Protein AF-A0A3B8L2A3-F1 (afdb_monomer_lite)

Structure (mmCIF, N/CA/C/O backbone):
data_AF-A0A3B8L2A3-F1
#
_entry.id   AF-A0A3B8L2A3-F1
#
loop_
_atom_site.group_PDB
_atom_site.id
_atom_site.type_symbol
_atom_site.label_atom_id
_atom_site.label_alt_id
_atom_site.label_comp_id
_atom_site.label_asym_id
_atom_site.label_entity_id
_atom_site.label_seq_id
_atom_site.pdbx_PDB_ins_code
_atom_site.Cartn_x
_atom_site.Cartn_y
_atom_site.Cartn_z
_atom_site.occupancy
_atom_site.B_iso_or_equiv
_atom_site.auth_seq_id
_atom_site.auth_comp_id
_atom_site.auth_asym_id
_atom_site.auth_atom_id
_atom_site.pdbx_PDB_model_num
ATOM 1 N N . MET A 1 1 ? -36.910 -0.467 -5.141 1.00 35.53 1 MET A N 1
ATOM 2 C CA . MET A 1 1 ? -38.352 -0.719 -4.945 1.00 35.53 1 MET A CA 1
ATOM 3 C C . MET A 1 1 ? -38.504 -1.348 -3.568 1.00 35.53 1 MET A C 1
ATOM 5 O O . MET A 1 1 ? -38.230 -2.529 -3.417 1.00 35.53 1 MET A O 1
ATOM 9 N N . LEU A 1 2 ? -38.738 -0.526 -2.538 1.00 42.31 2 LEU A N 1
ATOM 10 C CA . LEU A 1 2 ? -38.844 -0.994 -1.152 1.00 42.31 2 LEU A CA 1
ATOM 11 C C . LEU A 1 2 ? -40.098 -1.865 -1.049 1.00 42.31 2 LEU A C 1
ATOM 13 O O . LEU A 1 2 ? -41.206 -1.364 -1.220 1.00 42.31 2 LEU A O 1
ATOM 17 N N . SER A 1 3 ? -39.909 -3.168 -0.846 1.00 38.62 3 SER A N 1
ATOM 18 C CA . SER A 1 3 ? -41.010 -4.097 -0.613 1.00 38.62 3 SER A CA 1
ATOM 19 C C . SER A 1 3 ? -41.690 -3.712 0.703 1.00 38.62 3 SER A C 1
ATOM 21 O O . SER A 1 3 ? -41.085 -3.812 1.769 1.00 38.62 3 SER A O 1
ATOM 23 N N . LEU A 1 4 ? -42.925 -3.210 0.621 1.00 53.19 4 LEU A N 1
ATOM 24 C CA . LEU A 1 4 ? -43.739 -2.750 1.757 1.00 53.19 4 LEU A CA 1
ATOM 25 C C . LEU A 1 4 ? -44.266 -3.908 2.630 1.00 53.19 4 LEU A C 1
ATOM 27 O O . LEU A 1 4 ? -44.997 -3.675 3.589 1.00 53.19 4 LEU A O 1
ATOM 31 N N . ASP A 1 5 ? -43.873 -5.143 2.322 1.00 52.19 5 ASP A N 1
ATOM 32 C CA . ASP A 1 5 ? -44.501 -6.368 2.821 1.00 52.19 5 ASP A CA 1
ATOM 33 C C . ASP A 1 5 ? -44.013 -6.825 4.211 1.00 52.19 5 ASP A C 1
ATOM 35 O O . ASP A 1 5 ? -44.495 -7.826 4.736 1.00 52.19 5 ASP A O 1
ATOM 39 N N . GLN A 1 6 ? -43.071 -6.109 4.846 1.00 55.59 6 GLN A N 1
ATOM 40 C CA . GLN A 1 6 ? -42.535 -6.476 6.173 1.00 55.59 6 GLN A CA 1
ATOM 41 C C . GLN A 1 6 ? -42.414 -5.315 7.173 1.00 55.59 6 GLN A C 1
ATOM 43 O O . GLN A 1 6 ? -41.485 -5.268 7.979 1.00 55.59 6 GLN A O 1
ATOM 48 N N . LEU A 1 7 ? -43.363 -4.377 7.185 1.00 59.19 7 LEU A N 1
ATOM 49 C CA . LEU A 1 7 ? -43.457 -3.419 8.292 1.00 59.19 7 LEU A CA 1
ATOM 50 C C . LEU A 1 7 ? -44.175 -4.069 9.481 1.00 59.19 7 LEU A C 1
ATOM 52 O O . LEU A 1 7 ? -45.398 -4.196 9.517 1.00 59.19 7 LEU A O 1
ATOM 56 N N . ASN A 1 8 ? -43.405 -4.484 10.487 1.00 73.44 8 ASN A N 1
ATOM 57 C CA . ASN A 1 8 ? -43.947 -5.019 11.735 1.00 73.44 8 ASN A CA 1
ATOM 58 C C . ASN A 1 8 ? -44.829 -3.942 12.413 1.00 73.44 8 ASN A C 1
ATOM 60 O O . ASN A 1 8 ? -44.433 -2.777 12.452 1.00 73.44 8 ASN A O 1
ATOM 64 N N . ARG A 1 9 ? -45.999 -4.289 12.985 1.00 71.31 9 ARG A N 1
ATOM 65 C CA . ARG A 1 9 ? -46.962 -3.322 13.584 1.00 71.31 9 ARG A CA 1
ATOM 66 C C . ARG A 1 9 ? -46.297 -2.285 14.499 1.00 71.31 9 ARG A C 1
ATOM 68 O O . ARG A 1 9 ? -46.686 -1.121 14.513 1.00 71.31 9 ARG A O 1
ATOM 75 N N . ARG A 1 10 ? -45.261 -2.687 15.243 1.00 71.00 10 ARG A N 1
ATOM 76 C CA . ARG A 1 10 ? -44.487 -1.791 16.121 1.00 71.00 10 ARG A CA 1
ATOM 77 C C . ARG A 1 10 ? -43.690 -0.722 15.364 1.00 71.00 10 ARG A C 1
ATOM 79 O O . ARG A 1 10 ? -43.545 0.386 15.868 1.00 71.00 10 ARG A O 1
ATOM 86 N N . GLN A 1 11 ? -43.175 -1.036 14.178 1.00 69.81 11 GLN A N 1
ATOM 87 C CA . GLN A 1 11 ? -42.463 -0.085 13.321 1.00 69.81 11 GLN A CA 1
ATOM 88 C C . GLN A 1 11 ? -43.431 0.944 12.731 1.00 69.81 11 GLN A C 1
ATOM 90 O O . GLN A 1 11 ? -43.120 2.129 12.755 1.00 69.81 11 GLN A O 1
ATOM 95 N N . ALA A 1 12 ? -44.630 0.523 12.315 1.00 74.50 12 ALA A N 1
ATOM 96 C CA . ALA A 1 12 ? -45.671 1.440 11.847 1.00 74.50 12 ALA A CA 1
ATOM 97 C C . ALA A 1 12 ? -46.107 2.429 12.946 1.00 74.50 12 ALA A C 1
ATOM 99 O O . ALA A 1 12 ? -46.181 3.631 12.700 1.00 74.50 12 ALA A O 1
ATOM 100 N N . VAL A 1 13 ? -46.299 1.949 14.184 1.00 77.31 13 VAL A N 1
ATOM 101 C CA . VAL A 1 13 ? -46.612 2.822 15.330 1.00 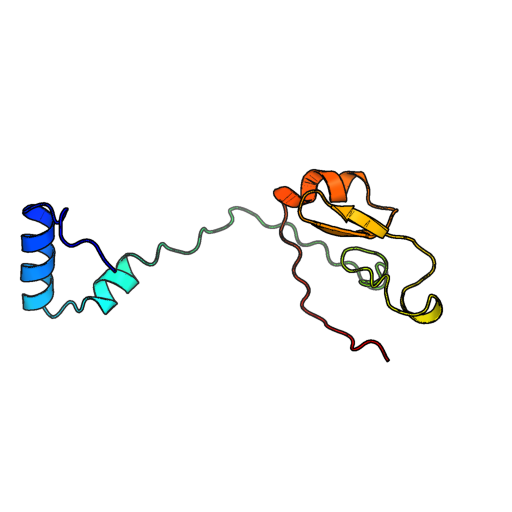77.31 13 VAL A CA 1
ATOM 102 C C . VAL A 1 13 ? -45.460 3.783 15.627 1.00 77.31 13 VAL A C 1
ATOM 104 O O . VAL A 1 13 ? -45.717 4.966 15.831 1.00 77.31 13 VAL A O 1
ATOM 107 N N . ARG A 1 14 ? -44.199 3.325 15.590 1.00 68.69 14 ARG A N 1
ATOM 108 C CA . ARG A 1 14 ? -43.015 4.185 15.790 1.00 68.69 14 ARG A CA 1
ATOM 109 C C . ARG A 1 14 ? -42.893 5.282 14.735 1.00 68.69 14 ARG A C 1
ATOM 111 O O . ARG A 1 14 ? -42.625 6.422 15.093 1.00 68.69 14 ARG A O 1
ATOM 118 N N . VAL A 1 15 ? -43.098 4.955 13.460 1.00 69.62 15 VAL A N 1
ATOM 119 C CA . VAL A 1 15 ? -43.040 5.934 12.363 1.00 69.62 15 VAL A CA 1
ATOM 120 C C . VAL A 1 15 ? -44.195 6.936 12.476 1.00 69.62 15 VAL A C 1
ATOM 122 O O . VAL A 1 15 ? -43.975 8.136 12.327 1.00 69.62 15 VAL A O 1
ATOM 125 N N . GLY A 1 16 ? -45.402 6.475 12.824 1.00 70.88 16 GLY A N 1
ATOM 126 C CA . GLY A 1 16 ? -46.574 7.333 13.033 1.00 70.88 16 GLY A CA 1
ATOM 127 C C . GLY A 1 16 ? -46.438 8.291 14.222 1.00 70.88 16 GLY A C 1
ATOM 128 O O . GLY A 1 16 ? -46.689 9.484 14.080 1.00 70.88 16 GLY A O 1
ATOM 129 N N . THR A 1 17 ? -45.985 7.799 15.382 1.00 69.75 17 THR A N 1
ATOM 130 C CA . THR A 1 17 ? -45.753 8.654 16.567 1.00 69.75 17 THR A CA 1
ATOM 131 C C . THR A 1 17 ? -44.540 9.566 16.404 1.00 69.75 17 THR A C 1
ATOM 133 O O . THR A 1 17 ? -44.602 10.716 16.825 1.00 69.75 17 THR A O 1
ATOM 136 N N . GLY A 1 18 ? -43.471 9.109 15.742 1.00 68.31 18 GLY A N 1
ATOM 137 C CA . GLY A 1 18 ? -42.324 9.955 15.398 1.00 68.31 18 GLY A CA 1
ATOM 138 C C . GLY A 1 18 ? -42.715 11.128 14.495 1.00 68.31 18 GLY A C 1
ATOM 139 O O . GLY A 1 18 ? -42.370 12.268 14.793 1.00 68.31 18 GLY A O 1
ATOM 140 N N . SER A 1 19 ? -43.531 10.867 13.468 1.00 67.50 19 SER A N 1
ATOM 141 C CA . SER A 1 19 ? -44.030 11.905 12.552 1.00 67.50 19 SER A CA 1
ATOM 142 C C . SER A 1 19 ? -44.897 12.952 13.268 1.00 67.50 19 SER A C 1
ATOM 144 O O . SER A 1 19 ? -44.791 14.140 12.979 1.00 67.50 19 SER A O 1
ATOM 146 N N . LEU A 1 20 ? -45.719 12.530 14.239 1.00 69.25 20 LEU A N 1
ATOM 147 C CA . LEU A 1 20 ? -46.550 13.419 15.069 1.00 69.25 20 LEU A CA 1
ATOM 148 C C . LEU A 1 20 ? -45.733 14.313 16.016 1.00 69.25 20 LEU A C 1
ATOM 150 O O . LEU A 1 20 ? -46.172 15.410 16.342 1.00 69.25 20 LEU A O 1
ATOM 154 N N . LEU A 1 21 ? -44.549 13.864 16.437 1.00 69.75 21 LEU A N 1
ATOM 155 C CA . LEU A 1 21 ? -43.617 14.633 17.271 1.00 69.75 21 LEU A CA 1
ATOM 156 C C . LEU A 1 21 ? -42.662 15.518 16.449 1.00 69.75 21 LEU A C 1
ATOM 158 O O . LEU A 1 21 ? -41.732 16.097 17.005 1.00 69.75 21 LEU A O 1
ATOM 162 N N . GLY A 1 22 ? -42.873 15.622 15.133 1.00 70.19 22 GLY A N 1
ATOM 163 C CA . GLY A 1 22 ? -42.042 16.430 14.239 1.00 70.19 22 GLY A CA 1
ATOM 164 C C . GLY A 1 22 ? -40.696 15.796 13.883 1.00 70.19 22 GLY A C 1
ATOM 165 O O . GLY A 1 22 ? -39.877 16.453 13.246 1.00 70.19 22 GLY A O 1
ATOM 166 N N . LEU A 1 23 ? -40.461 14.529 14.249 1.00 69.50 23 LEU A N 1
ATOM 167 C CA . LEU A 1 23 ? -39.287 13.787 13.794 1.00 69.50 23 LEU A CA 1
ATOM 168 C C . LEU A 1 23 ? -39.519 13.366 12.348 1.00 69.50 23 LEU A C 1
ATOM 170 O O . LEU A 1 23 ? -40.318 12.473 12.052 1.00 69.50 23 LEU A O 1
ATOM 174 N N . SER A 1 24 ? -38.816 14.029 11.438 1.00 74.50 24 SER A N 1
ATOM 175 C CA . SER A 1 24 ? -38.845 13.665 10.032 1.00 74.50 24 SER A CA 1
ATOM 176 C C . SER A 1 24 ? -38.131 12.326 9.821 1.00 74.50 24 SER A C 1
ATOM 178 O O . SER A 1 24 ? -37.265 11.920 10.601 1.00 74.50 24 SER A O 1
ATOM 180 N N . LEU A 1 25 ? -38.431 11.638 8.716 1.00 67.88 25 LEU A N 1
ATOM 181 C CA . LEU A 1 25 ? -37.655 10.465 8.296 1.00 67.88 25 LEU A CA 1
ATOM 182 C C . LEU A 1 25 ? -36.150 10.789 8.198 1.00 67.88 25 LEU A C 1
ATOM 184 O O . LEU A 1 25 ? -35.317 9.934 8.482 1.00 67.88 25 LEU A O 1
ATOM 188 N N . GLY A 1 26 ? -35.802 12.036 7.860 1.00 70.38 26 GLY A N 1
ATOM 189 C CA . GLY A 1 26 ? -34.424 12.524 7.850 1.00 70.38 26 GLY A CA 1
ATOM 190 C C . GLY A 1 26 ? -33.767 12.548 9.232 1.00 70.38 26 GLY A C 1
ATOM 191 O O . GLY A 1 26 ? -32.578 12.261 9.332 1.00 70.38 26 GLY A O 1
ATOM 192 N N . ASP A 1 27 ? -34.519 12.820 10.298 1.00 70.75 27 ASP A N 1
ATOM 193 C CA . ASP A 1 27 ? -34.000 12.824 11.672 1.00 70.75 27 ASP A CA 1
ATOM 194 C C . ASP A 1 27 ? -33.795 11.406 12.199 1.00 70.75 27 ASP A C 1
ATOM 196 O O . ASP A 1 27 ? -32.801 11.131 12.868 1.00 70.75 27 ASP A O 1
ATOM 200 N N . LEU A 1 28 ? -34.672 10.474 11.815 1.00 68.62 28 LEU A N 1
ATOM 201 C CA . LEU A 1 28 ? -34.482 9.049 12.096 1.00 68.62 28 LEU A CA 1
ATOM 202 C C . LEU A 1 28 ? -33.269 8.483 11.348 1.00 68.62 28 LEU A C 1
ATOM 204 O O . LEU A 1 28 ? -32.477 7.759 11.940 1.00 68.62 28 LEU A O 1
ATOM 208 N N . LEU A 1 29 ? -33.079 8.856 10.079 1.00 71.75 29 LEU A N 1
ATOM 209 C CA . LEU A 1 29 ? -31.902 8.458 9.301 1.00 71.75 29 LEU A CA 1
ATOM 210 C C . LEU A 1 29 ? -30.607 9.090 9.830 1.00 71.75 29 LEU A C 1
ATOM 212 O O . LEU A 1 29 ? -29.559 8.458 9.773 1.00 71.75 29 LEU A O 1
ATOM 216 N N . ARG A 1 30 ? -30.661 10.311 10.376 1.00 70.00 30 ARG A N 1
ATOM 217 C CA . ARG A 1 30 ? -29.519 10.937 11.064 1.00 70.00 30 ARG A CA 1
ATOM 218 C C . ARG A 1 30 ? -29.220 10.295 12.413 1.00 70.00 30 ARG A C 1
ATOM 220 O O . ARG A 1 30 ? -28.055 10.193 12.771 1.00 70.00 30 ARG A O 1
ATOM 227 N N . ALA A 1 31 ? -30.238 9.852 13.144 1.00 67.81 31 ALA A N 1
ATOM 228 C CA . ALA A 1 31 ? -30.056 9.111 14.388 1.00 67.81 31 ALA A CA 1
ATOM 229 C C . ALA A 1 31 ? -29.501 7.695 14.143 1.00 67.81 31 ALA A C 1
ATOM 231 O O . ALA A 1 31 ? -28.737 7.187 14.959 1.00 67.81 31 ALA A O 1
ATOM 232 N N . ASP A 1 32 ? -29.856 7.081 13.009 1.00 64.25 32 ASP A N 1
ATOM 233 C CA . ASP A 1 32 ? -29.359 5.768 12.571 1.00 64.25 32 ASP A CA 1
ATOM 234 C C . ASP A 1 32 ? -28.057 5.856 11.756 1.00 64.25 32 ASP A C 1
ATOM 236 O O . ASP A 1 32 ? -27.451 4.835 11.416 1.00 64.25 32 ASP A O 1
ATOM 240 N N . ALA A 1 33 ? -27.576 7.075 11.480 1.00 64.69 33 ALA A N 1
ATOM 241 C CA . ALA A 1 33 ? -26.213 7.310 11.034 1.00 64.69 33 ALA A CA 1
ATOM 242 C C . ALA A 1 33 ? -25.289 6.957 12.201 1.00 64.69 33 ALA A C 1
ATOM 244 O O . ALA A 1 33 ? -24.889 7.800 13.003 1.00 64.69 33 ALA A O 1
ATOM 245 N N . LYS A 1 34 ? -25.018 5.653 12.318 1.00 60.12 34 LYS A N 1
ATOM 246 C CA . LYS A 1 34 ? -24.087 5.052 13.262 1.00 60.12 34 LYS A CA 1
ATOM 247 C C . LYS A 1 34 ? -22.876 5.961 13.389 1.00 60.12 34 LYS A C 1
ATOM 249 O O . LYS A 1 34 ? -22.242 6.290 12.384 1.00 60.12 34 LYS A O 1
ATOM 254 N N . GLN A 1 35 ? -22.577 6.345 14.628 1.00 67.00 35 GLN A N 1
ATOM 255 C CA . GLN A 1 35 ? -21.324 6.996 14.985 1.00 67.00 35 GLN A CA 1
ATOM 256 C C . GLN A 1 35 ? -20.187 6.321 14.222 1.00 67.00 35 GLN A C 1
ATOM 258 O O . GLN A 1 35 ? -20.054 5.093 14.268 1.00 67.00 35 GLN A O 1
ATOM 263 N N . ALA A 1 36 ? -19.416 7.123 13.486 1.00 74.56 36 ALA A N 1
ATOM 264 C CA . ALA A 1 36 ? -18.267 6.618 12.758 1.00 74.56 36 ALA A CA 1
ATOM 265 C C . ALA A 1 36 ? -17.408 5.802 13.740 1.00 74.56 36 ALA A C 1
ATOM 267 O O . ALA A 1 36 ? -17.135 6.289 14.843 1.00 74.56 36 ALA A O 1
ATOM 268 N N . PRO A 1 37 ? -17.041 4.555 13.399 1.00 77.62 37 PRO A N 1
ATOM 269 C CA . PRO A 1 37 ? -16.290 3.707 14.308 1.00 77.62 37 PRO A CA 1
ATOM 270 C C . PRO A 1 37 ? -15.003 4.427 14.719 1.00 77.62 37 PRO A C 1
ATOM 272 O O . PRO A 1 37 ? -14.187 4.797 13.875 1.00 77.62 37 PRO A O 1
ATOM 275 N N . GLN A 1 38 ? -14.841 4.661 16.020 1.00 83.69 38 GLN A N 1
ATOM 276 C CA . GLN A 1 38 ? -13.676 5.355 16.553 1.00 83.69 38 GLN A CA 1
ATOM 277 C C . GLN A 1 38 ? -12.510 4.369 16.686 1.00 83.69 38 GLN A C 1
ATOM 279 O O . GLN A 1 38 ? -12.631 3.323 17.329 1.00 83.69 38 GLN A O 1
ATOM 284 N N . ALA A 1 39 ? -11.363 4.698 16.091 1.00 86.88 39 ALA A N 1
ATOM 285 C CA . ALA A 1 39 ? -10.141 3.921 16.275 1.00 86.88 39 ALA A CA 1
ATOM 286 C C . ALA A 1 39 ? -9.615 4.083 17.714 1.00 86.88 39 ALA A C 1
ATOM 288 O O . ALA A 1 39 ? -9.568 5.194 18.240 1.00 86.88 39 ALA A O 1
ATOM 289 N N . ARG A 1 40 ? -9.198 2.980 18.353 1.00 91.00 40 ARG A N 1
ATOM 290 C CA . ARG A 1 40 ? -8.652 2.997 19.729 1.00 91.00 40 ARG A CA 1
ATOM 291 C C . ARG A 1 40 ? -7.228 3.557 19.790 1.00 91.00 40 ARG A C 1
ATOM 293 O O . ARG A 1 40 ? -6.858 4.178 20.778 1.00 91.00 40 ARG A O 1
ATOM 300 N N . SER A 1 41 ? -6.437 3.321 18.749 1.00 93.25 41 SER A N 1
ATOM 301 C CA . SER A 1 41 ? -5.067 3.810 18.595 1.00 93.25 41 SER A CA 1
ATOM 302 C C . SER A 1 41 ? -4.714 3.891 17.108 1.00 93.25 41 SER A C 1
ATOM 304 O O . SER A 1 41 ? -5.259 3.142 16.295 1.00 93.25 41 SER A O 1
ATOM 306 N N . VAL A 1 42 ? -3.823 4.818 16.748 1.00 92.94 42 VAL A N 1
ATOM 307 C CA . VAL A 1 42 ? -3.370 5.042 15.367 1.00 92.94 42 VAL A CA 1
ATOM 308 C C . VAL A 1 42 ? -1.849 5.144 15.366 1.00 92.94 42 VAL A C 1
ATOM 310 O O . VAL A 1 42 ? -1.283 5.911 16.142 1.00 92.94 42 VAL A O 1
ATOM 313 N N . ILE A 1 43 ? -1.192 4.382 14.491 1.00 94.50 43 ILE A N 1
ATOM 314 C CA . ILE A 1 43 ? 0.239 4.525 14.205 1.00 94.50 43 ILE A CA 1
ATOM 315 C C . ILE A 1 43 ? 0.355 5.274 12.883 1.00 94.50 43 ILE A C 1
ATOM 317 O O . ILE A 1 43 ? -0.124 4.793 11.857 1.00 94.50 43 ILE A O 1
ATOM 321 N N . HIS A 1 44 ? 0.981 6.448 12.909 1.00 92.94 44 HIS A N 1
ATOM 322 C CA . HIS A 1 44 ? 1.235 7.237 11.711 1.00 92.94 44 HIS A CA 1
ATOM 323 C C . HIS A 1 44 ? 2.711 7.129 11.328 1.00 92.94 44 HIS A C 1
ATOM 325 O O . HIS A 1 44 ? 3.586 7.581 12.064 1.00 92.94 44 HIS A O 1
ATOM 331 N N . LEU A 1 45 ? 2.975 6.518 10.175 1.00 88.88 45 LEU A N 1
ATOM 332 C CA . LEU A 1 45 ? 4.309 6.430 9.592 1.00 88.88 45 LEU A CA 1
ATOM 333 C C . LEU A 1 45 ? 4.451 7.525 8.534 1.00 88.88 45 LEU A C 1
ATOM 335 O O . LEU A 1 45 ? 3.836 7.442 7.474 1.00 88.88 45 LEU A O 1
ATOM 339 N N . TYR A 1 46 ? 5.250 8.547 8.833 1.00 88.25 46 TYR A N 1
ATOM 340 C CA . TYR A 1 46 ? 5.544 9.631 7.901 1.00 88.25 46 TYR A CA 1
ATOM 341 C C . TYR A 1 46 ? 6.933 9.425 7.294 1.00 88.25 46 TYR A C 1
ATOM 343 O O . TYR A 1 46 ? 7.948 9.572 7.972 1.00 88.25 46 TYR A O 1
ATOM 351 N N . LEU A 1 47 ? 6.972 9.044 6.018 1.00 83.94 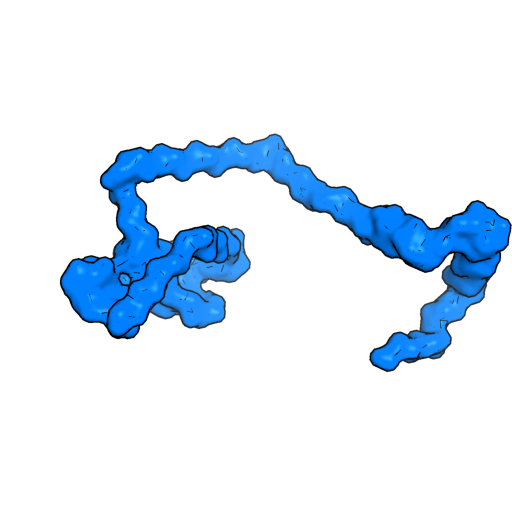47 LEU A N 1
ATOM 352 C CA . LEU A 1 47 ? 8.209 8.773 5.288 1.00 83.94 47 LEU A CA 1
ATOM 353 C C . LEU A 1 47 ? 8.622 10.024 4.509 1.00 83.94 47 LEU A C 1
ATOM 355 O O . LEU A 1 47 ? 8.103 10.291 3.427 1.00 83.94 47 LEU A O 1
ATOM 359 N N . THR A 1 48 ? 9.553 10.805 5.058 1.00 79.50 48 THR A N 1
ATOM 360 C CA . THR A 1 48 ? 10.061 12.005 4.379 1.00 79.50 48 THR A CA 1
ATOM 361 C C . THR A 1 48 ? 11.096 11.587 3.333 1.00 79.50 48 THR A C 1
ATOM 363 O O . THR A 1 48 ? 12.102 10.959 3.647 1.00 79.50 48 THR A O 1
ATOM 366 N N . GLY A 1 49 ? 10.813 11.855 2.056 1.00 76.62 49 GLY A N 1
ATOM 367 C CA . GLY A 1 49 ? 11.770 11.676 0.955 1.00 76.62 49 GLY A CA 1
ATOM 368 C C . GLY A 1 49 ? 12.132 10.238 0.551 1.00 76.62 49 GLY A C 1
ATOM 369 O O . GLY A 1 49 ? 12.973 10.077 -0.324 1.00 76.62 49 GLY A O 1
ATOM 370 N N . GLY A 1 50 ? 11.537 9.202 1.153 1.00 68.88 50 GLY A N 1
ATOM 371 C CA . GLY A 1 50 ? 12.023 7.820 1.002 1.00 68.88 50 GLY A CA 1
ATOM 372 C C . GLY A 1 50 ? 11.193 6.883 0.125 1.00 68.88 50 GLY A C 1
ATOM 373 O O . GLY A 1 50 ? 11.628 5.763 -0.120 1.00 68.88 50 GLY A O 1
ATOM 374 N N . PHE A 1 51 ? 9.998 7.282 -0.318 1.00 75.62 51 PHE A N 1
ATOM 375 C CA . PHE A 1 51 ? 9.103 6.347 -0.998 1.00 75.62 51 PHE A CA 1
ATOM 376 C C . PHE A 1 51 ? 8.306 7.020 -2.112 1.00 75.62 51 PHE A C 1
ATOM 378 O O . PHE A 1 51 ? 7.429 7.845 -1.854 1.00 75.62 51 PHE A O 1
ATOM 385 N N . SER A 1 52 ? 8.631 6.683 -3.361 1.00 83.12 52 SER A N 1
ATOM 386 C CA . SER A 1 52 ? 7.900 7.193 -4.516 1.00 83.12 52 SER A CA 1
ATOM 387 C C . SER A 1 52 ? 6.574 6.456 -4.662 1.00 83.12 52 SER A C 1
ATOM 389 O O . SER A 1 52 ? 6.546 5.230 -4.741 1.00 83.12 52 SER A O 1
ATOM 391 N N . VAL A 1 53 ? 5.463 7.191 -4.731 1.00 83.50 53 VAL A N 1
ATOM 392 C CA . VAL A 1 53 ? 4.111 6.609 -4.828 1.00 83.50 53 VAL A CA 1
ATOM 393 C C . VAL A 1 53 ? 3.979 5.681 -6.046 1.00 83.50 53 VAL A C 1
ATOM 395 O O . VAL A 1 53 ? 3.382 4.609 -5.930 1.00 83.50 53 VAL A O 1
ATOM 398 N N . GLN A 1 54 ? 4.607 6.054 -7.167 1.00 85.12 54 GLN A N 1
ATOM 399 C CA . GLN A 1 54 ? 4.571 5.312 -8.435 1.00 85.12 54 GLN A CA 1
ATOM 400 C C . GLN A 1 54 ? 5.386 4.007 -8.426 1.00 85.12 54 GLN A C 1
ATOM 402 O O . GLN A 1 54 ? 5.177 3.153 -9.274 1.00 85.12 54 GLN A O 1
ATOM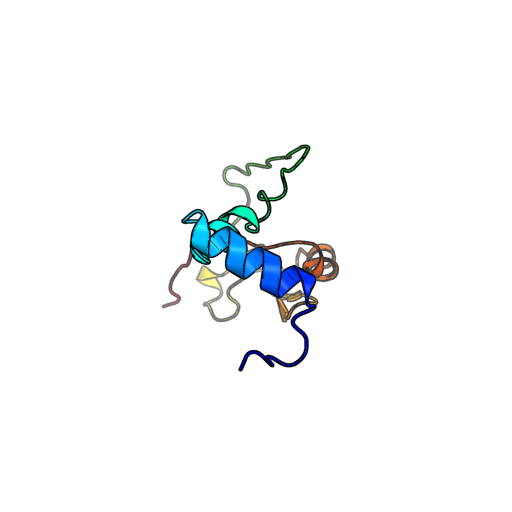 407 N N . GLU A 1 55 ? 6.273 3.815 -7.449 1.00 86.31 55 GLU A N 1
ATOM 408 C CA . GLU A 1 55 ? 7.074 2.587 -7.301 1.00 86.31 55 GLU A CA 1
ATOM 409 C C . GLU A 1 55 ? 6.566 1.697 -6.158 1.00 86.31 55 GLU A C 1
ATOM 411 O O . GLU A 1 55 ? 7.240 0.761 -5.730 1.00 86.31 55 GLU A O 1
ATOM 416 N N . SER A 1 56 ? 5.379 2.006 -5.634 1.00 88.12 56 SER A N 1
ATOM 417 C CA . SER A 1 56 ? 4.925 1.530 -4.332 1.00 88.12 56 SER A CA 1
ATOM 418 C C . SER A 1 56 ? 3.536 0.898 -4.389 1.00 88.12 56 SER A C 1
ATOM 420 O O . SER A 1 56 ? 3.386 -0.268 -4.759 1.00 88.12 56 SER A O 1
ATOM 422 N N . TRP A 1 57 ? 2.510 1.669 -4.018 1.00 87.94 57 TRP A N 1
ATOM 423 C CA . TRP A 1 57 ? 1.117 1.228 -3.909 1.00 87.94 57 TRP A CA 1
ATOM 424 C C . TRP A 1 57 ? 0.249 1.653 -5.096 1.00 87.94 57 TRP A C 1
ATOM 426 O O . TRP A 1 57 ? -0.912 1.252 -5.175 1.00 87.94 57 TRP A O 1
ATOM 436 N N . ASP A 1 58 ? 0.790 2.475 -5.996 1.00 88.38 58 ASP A N 1
ATOM 437 C CA . ASP A 1 58 ? 0.096 2.927 -7.200 1.00 88.38 58 ASP A CA 1
ATOM 438 C C . ASP A 1 58 ? 1.038 2.971 -8.413 1.00 88.38 58 ASP A C 1
ATOM 440 O O . ASP A 1 58 ? 1.300 4.045 -8.963 1.00 88.38 58 ASP A O 1
ATOM 444 N N . PRO A 1 59 ? 1.613 1.823 -8.814 1.00 88.50 59 PRO A N 1
ATOM 445 C CA . PRO A 1 59 ? 2.377 1.773 -10.041 1.00 88.50 59 PRO A CA 1
ATOM 446 C C . PRO A 1 59 ? 1.478 2.002 -11.250 1.00 88.50 59 PRO A C 1
ATOM 448 O O . PRO A 1 59 ? 0.340 1.533 -11.305 1.00 88.50 59 PRO A O 1
ATOM 451 N N . LYS A 1 60 ? 2.035 2.701 -12.237 1.00 86.81 60 LYS A N 1
ATOM 452 C CA . LYS A 1 60 ? 1.387 3.013 -13.512 1.00 86.81 60 LYS A CA 1
ATOM 453 C C . LYS A 1 60 ? 2.028 2.187 -14.618 1.00 86.81 60 LYS A C 1
ATOM 455 O O . LYS A 1 60 ? 2.954 2.686 -15.260 1.00 86.81 60 LYS A O 1
ATOM 460 N N . PRO A 1 61 ? 1.614 0.923 -14.812 1.00 84.25 61 PRO A N 1
ATOM 461 C CA . PRO A 1 61 ? 2.208 0.050 -15.825 1.00 84.25 61 PRO A CA 1
ATOM 462 C C . PRO A 1 61 ? 2.080 0.613 -17.248 1.00 84.25 61 PRO A C 1
ATOM 464 O O . PRO A 1 61 ? 2.899 0.309 -18.107 1.00 84.25 61 PRO A O 1
ATOM 467 N N . GLU A 1 62 ? 1.080 1.456 -17.492 1.00 85.94 62 GLU A N 1
ATOM 468 C CA . GLU A 1 62 ? 0.823 2.111 -18.771 1.00 85.94 62 GLU A CA 1
ATOM 469 C C . GLU A 1 62 ? 1.710 3.339 -19.046 1.00 85.94 62 GLU A C 1
ATOM 471 O O . GLU A 1 62 ? 1.787 3.787 -20.189 1.00 85.94 62 GLU A O 1
ATOM 476 N N . ALA A 1 63 ? 2.386 3.894 -18.034 1.00 84.75 63 ALA A N 1
ATOM 477 C CA . ALA A 1 63 ? 3.287 5.026 -18.228 1.00 84.75 63 ALA A CA 1
ATOM 478 C C . ALA A 1 63 ? 4.662 4.569 -18.764 1.00 84.75 63 ALA A C 1
ATOM 480 O O . ALA A 1 63 ? 5.115 3.465 -18.449 1.00 84.75 63 ALA A O 1
ATOM 481 N N . PRO A 1 64 ? 5.378 5.413 -19.533 1.00 85.44 64 PRO A N 1
ATOM 482 C CA . PRO A 1 64 ? 6.740 5.103 -19.957 1.00 85.44 64 PRO A CA 1
ATOM 483 C C . PRO A 1 64 ? 7.657 4.832 -18.757 1.00 85.44 64 PRO A C 1
ATOM 485 O O . PRO A 1 64 ? 7.507 5.460 -17.704 1.00 85.44 64 PRO A O 1
ATOM 488 N N . THR A 1 65 ? 8.625 3.926 -18.928 1.00 83.62 65 THR A N 1
ATOM 489 C CA . THR A 1 65 ? 9.568 3.501 -17.874 1.00 83.62 65 THR A CA 1
ATOM 490 C C . THR A 1 65 ? 10.265 4.685 -17.198 1.00 83.62 65 THR A C 1
ATOM 492 O O . THR A 1 65 ? 10.419 4.687 -15.980 1.00 83.62 65 THR A O 1
ATOM 495 N N . ASP A 1 66 ? 10.573 5.739 -17.958 1.00 83.62 66 ASP A N 1
ATOM 496 C CA . ASP A 1 66 ? 11.215 6.959 -17.450 1.00 83.62 66 ASP A CA 1
ATOM 497 C C . ASP A 1 66 ? 10.387 7.690 -16.377 1.00 83.62 66 ASP A C 1
ATOM 499 O O . ASP A 1 66 ? 10.947 8.373 -15.522 1.00 83.62 66 ASP A O 1
ATOM 503 N N . PHE A 1 67 ? 9.056 7.547 -16.399 1.00 81.69 67 PHE A N 1
ATOM 504 C CA . PHE A 1 67 ? 8.150 8.190 -15.443 1.00 81.69 67 PHE A CA 1
ATOM 505 C C . PHE A 1 67 ? 7.692 7.249 -14.330 1.00 81.69 67 PHE A C 1
ATOM 507 O O . PHE A 1 67 ? 7.567 7.679 -13.184 1.00 81.69 67 PHE A O 1
ATOM 514 N N . ARG A 1 68 ? 7.419 5.976 -14.647 1.00 83.44 68 ARG A N 1
ATOM 515 C CA . ARG A 1 68 ? 6.928 5.008 -13.648 1.00 83.44 68 ARG A CA 1
ATOM 516 C C . ARG A 1 68 ? 8.030 4.405 -12.775 1.00 83.44 68 ARG A C 1
ATOM 518 O O . ARG A 1 68 ? 7.708 3.898 -11.707 1.00 83.44 68 ARG A O 1
ATOM 525 N N . GLY A 1 69 ? 9.290 4.470 -13.204 1.00 84.44 69 GLY A N 1
ATOM 526 C CA . GLY A 1 69 ? 10.415 3.823 -12.531 1.00 84.44 69 GLY A CA 1
ATOM 527 C C . GLY A 1 69 ? 10.742 2.436 -13.092 1.00 84.44 69 GLY A C 1
ATOM 528 O O . GLY A 1 69 ? 10.102 1.943 -14.024 1.00 84.44 69 GLY A O 1
ATOM 529 N N . SER A 1 70 ? 11.772 1.808 -12.523 1.00 85.81 70 SER A N 1
ATOM 530 C CA . SER A 1 70 ? 12.354 0.559 -13.046 1.00 85.81 70 SER A CA 1
ATOM 531 C C . SER A 1 70 ? 11.635 -0.712 -12.591 1.00 85.81 70 SER A C 1
ATOM 533 O O . SER A 1 70 ? 11.873 -1.773 -13.161 1.00 85.81 70 SER A O 1
ATOM 535 N N . PHE A 1 71 ? 10.793 -0.619 -11.561 1.00 87.88 71 PHE A N 1
ATOM 536 C CA . PHE A 1 71 ? 10.135 -1.777 -10.958 1.00 87.88 71 PHE A CA 1
ATOM 537 C C . PHE A 1 71 ? 8.906 -2.215 -11.753 1.00 87.88 71 PHE A C 1
ATOM 539 O O . PHE A 1 71 ? 8.156 -1.383 -12.275 1.00 87.88 71 PHE A O 1
ATOM 546 N N . ASP A 1 72 ? 8.685 -3.524 -11.834 1.00 89.25 72 ASP A N 1
ATOM 547 C CA . ASP A 1 72 ? 7.471 -4.087 -12.428 1.00 89.25 72 ASP A CA 1
ATOM 548 C C . ASP A 1 72 ? 6.307 -4.140 -11.416 1.00 89.25 72 ASP A C 1
ATOM 550 O O . ASP A 1 72 ? 6.415 -3.694 -10.266 1.00 89.25 72 ASP A O 1
ATOM 554 N N . VAL A 1 73 ? 5.159 -4.660 -11.851 1.00 92.38 73 VAL A N 1
ATOM 555 C CA . VAL A 1 73 ? 3.929 -4.729 -11.064 1.00 92.38 73 VAL A CA 1
ATOM 556 C C . VAL A 1 73 ? 3.573 -6.150 -10.639 1.00 92.38 73 VAL A C 1
ATOM 558 O O . VAL A 1 73 ? 3.717 -7.121 -11.376 1.00 92.38 73 VAL A O 1
ATOM 561 N N . VAL A 1 74 ? 3.002 -6.265 -9.443 1.00 93.50 74 VAL A N 1
ATOM 562 C CA . VAL A 1 74 ? 2.347 -7.468 -8.936 1.00 93.50 74 VAL A CA 1
ATOM 563 C C . VAL A 1 74 ? 0.850 -7.216 -8.780 1.00 93.50 74 VAL A C 1
ATOM 565 O O . VAL A 1 74 ? 0.410 -6.196 -8.241 1.00 93.50 74 VAL A O 1
ATOM 568 N N . ARG A 1 75 ? 0.040 -8.169 -9.246 1.00 92.38 75 ARG A N 1
ATOM 569 C CA . ARG A 1 75 ? -1.418 -8.109 -9.118 1.00 92.38 75 ARG A CA 1
ATOM 570 C C . ARG A 1 75 ? -1.845 -8.504 -7.704 1.00 92.38 75 ARG A C 1
ATOM 572 O O . ARG A 1 75 ? -1.459 -9.553 -7.195 1.00 92.38 75 ARG A O 1
ATOM 579 N N . THR A 1 76 ? -2.667 -7.671 -7.078 1.00 91.31 76 THR A N 1
ATOM 580 C CA . THR A 1 76 ? -3.247 -7.923 -5.753 1.00 91.31 76 THR A CA 1
ATOM 581 C C . THR A 1 76 ? -4.453 -8.860 -5.832 1.00 91.31 76 THR A C 1
ATOM 583 O O . THR A 1 76 ? -5.082 -9.007 -6.884 1.00 91.31 76 THR A O 1
ATOM 586 N N . ASN A 1 77 ? -4.844 -9.448 -4.697 1.00 90.56 77 ASN A N 1
ATOM 587 C CA . ASN A 1 77 ? -6.034 -10.307 -4.616 1.00 90.56 77 ASN A CA 1
ATOM 588 C C . ASN A 1 77 ? -7.362 -9.581 -4.934 1.00 90.56 77 ASN A C 1
ATOM 590 O O . ASN A 1 77 ? -8.346 -10.239 -5.265 1.00 90.56 77 ASN A O 1
ATOM 594 N N . ARG A 1 78 ? -7.393 -8.241 -4.884 1.00 86.44 78 ARG A N 1
ATOM 595 C CA . ARG A 1 78 ? -8.561 -7.412 -5.242 1.00 86.44 78 ARG A CA 1
ATOM 596 C C . ARG A 1 78 ? -8.541 -6.901 -6.683 1.00 86.44 78 ARG A C 1
ATOM 598 O O . ARG A 1 78 ? -9.507 -6.281 -7.111 1.00 86.44 78 ARG A O 1
ATOM 605 N N . GLY A 1 79 ? -7.473 -7.177 -7.431 1.00 86.31 79 GLY A N 1
ATOM 606 C CA . GLY A 1 79 ? -7.321 -6.763 -8.826 1.00 86.31 79 GLY A CA 1
ATOM 607 C C . GLY A 1 79 ? -6.584 -5.439 -9.045 1.00 86.31 79 GLY A C 1
ATOM 608 O O . GLY A 1 79 ? -6.291 -5.131 -10.194 1.00 86.31 79 GLY A O 1
ATOM 609 N N . ASP A 1 80 ? -6.237 -4.700 -7.986 1.00 90.19 80 ASP A N 1
ATOM 610 C CA . ASP A 1 80 ? -5.294 -3.574 -8.050 1.00 90.19 80 ASP A CA 1
ATOM 611 C C . ASP A 1 80 ? -3.859 -4.054 -8.340 1.00 90.19 80 ASP A C 1
ATOM 613 O O . ASP A 1 80 ? -3.551 -5.236 -8.155 1.00 90.19 80 ASP A O 1
ATOM 617 N N . HIS A 1 81 ? -2.970 -3.134 -8.716 1.00 90.94 81 HIS A N 1
ATOM 618 C CA . HIS A 1 81 ? -1.538 -3.385 -8.906 1.00 90.94 81 HIS A CA 1
ATOM 619 C C . HIS A 1 81 ? -0.719 -2.717 -7.800 1.00 90.94 81 HIS A C 1
ATOM 621 O O . HIS A 1 81 ? -1.004 -1.575 -7.448 1.00 90.94 81 HIS A O 1
ATOM 627 N N . PHE A 1 82 ? 0.302 -3.409 -7.290 1.00 92.94 82 PHE A N 1
ATOM 628 C CA . PHE A 1 82 ? 1.386 -2.852 -6.466 1.00 92.94 82 PHE A CA 1
ATOM 629 C C . PHE A 1 82 ? 2.734 -3.117 -7.130 1.00 92.94 82 PHE A C 1
ATOM 631 O O . PHE A 1 82 ? 2.799 -3.856 -8.104 1.00 92.94 82 PHE A O 1
ATOM 638 N N . SER A 1 83 ? 3.806 -2.523 -6.617 1.00 91.75 83 SER A N 1
ATOM 639 C CA . SER A 1 83 ? 5.164 -2.823 -7.079 1.00 91.75 83 SER A CA 1
ATOM 640 C C . SER A 1 83 ? 5.587 -4.257 -6.744 1.00 91.75 83 SER A C 1
ATOM 642 O O . SER A 1 83 ? 5.203 -4.808 -5.705 1.00 91.75 83 SER A O 1
ATOM 644 N N . GLU A 1 84 ? 6.397 -4.857 -7.619 1.00 92.81 84 GLU A N 1
ATOM 645 C CA . GLU A 1 84 ? 6.949 -6.213 -7.487 1.00 92.81 84 GLU A CA 1
ATOM 646 C C . GLU A 1 84 ? 7.677 -6.457 -6.155 1.00 92.81 84 GLU A C 1
ATOM 648 O O . GLU A 1 84 ? 7.711 -7.585 -5.663 1.00 92.81 84 GLU A O 1
ATOM 653 N N . ASN A 1 85 ? 8.176 -5.394 -5.515 1.00 91.75 85 ASN A N 1
ATOM 654 C CA . ASN A 1 85 ? 8.851 -5.447 -4.216 1.00 91.75 85 ASN A CA 1
ATOM 655 C C . ASN A 1 85 ? 7.902 -5.786 -3.050 1.00 91.75 85 ASN A C 1
ATOM 657 O O . ASN A 1 85 ? 8.352 -6.059 -1.933 1.00 91.75 85 ASN A O 1
ATOM 661 N N . PHE A 1 86 ? 6.585 -5.797 -3.285 1.00 92.44 86 PHE A N 1
ATOM 662 C CA . PHE A 1 86 ? 5.561 -5.950 -2.252 1.00 92.44 86 PHE A CA 1
ATOM 663 C C . PHE A 1 86 ? 4.653 -7.183 -2.407 1.00 92.44 86 PHE A C 1
ATOM 665 O O . PHE A 1 86 ? 3.437 -7.078 -2.200 1.00 92.44 86 PHE A O 1
ATOM 672 N N . PRO A 1 87 ? 5.188 -8.396 -2.651 1.00 92.25 87 PRO A N 1
ATOM 673 C CA . PRO A 1 87 ? 4.361 -9.574 -2.918 1.00 92.25 87 PRO A CA 1
ATOM 674 C C . PRO A 1 87 ? 3.510 -9.970 -1.703 1.00 92.25 87 PRO A C 1
ATOM 676 O O . PRO A 1 87 ? 2.337 -10.320 -1.824 1.00 92.25 87 PRO A O 1
ATOM 679 N N . ARG A 1 88 ? 4.069 -9.844 -0.491 1.00 93.94 88 ARG A N 1
ATOM 680 C CA . ARG A 1 88 ? 3.351 -10.146 0.759 1.00 93.94 88 ARG A CA 1
ATOM 681 C C . ARG A 1 88 ? 2.229 -9.153 1.044 1.00 93.94 88 ARG A C 1
ATOM 683 O O . ARG A 1 88 ? 1.227 -9.532 1.637 1.00 93.94 88 ARG A O 1
ATOM 690 N N . MET A 1 89 ? 2.402 -7.900 0.635 1.00 92.62 89 MET A N 1
ATOM 691 C CA . MET A 1 89 ? 1.400 -6.853 0.814 1.00 92.62 89 MET A CA 1
ATOM 692 C C . MET A 1 89 ? 0.268 -7.015 -0.207 1.00 92.62 89 MET A C 1
ATOM 694 O O . MET A 1 89 ? -0.899 -6.900 0.154 1.00 92.62 89 MET A O 1
ATOM 698 N N . ALA A 1 90 ? 0.595 -7.390 -1.447 1.00 92.88 90 ALA A N 1
ATOM 699 C CA . ALA A 1 90 ? -0.388 -7.716 -2.477 1.00 92.88 90 ALA A CA 1
ATOM 700 C C . ALA A 1 90 ? -1.299 -8.8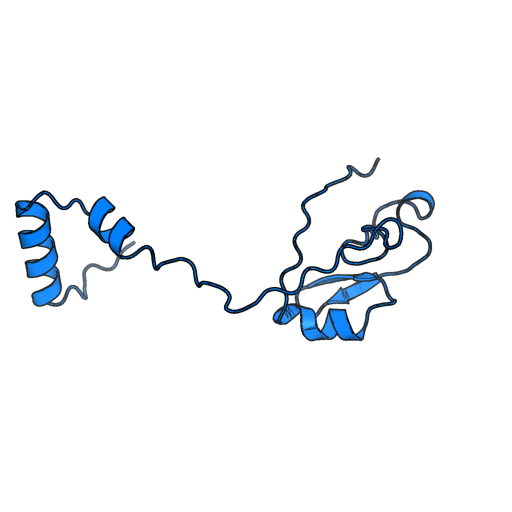97 -2.087 1.00 92.88 90 ALA A C 1
ATOM 702 O O . ALA A 1 90 ? -2.488 -8.898 -2.415 1.00 92.88 90 ALA A O 1
ATOM 703 N N . ALA A 1 91 ? -0.765 -9.865 -1.332 1.00 93.25 91 ALA A N 1
ATOM 704 C CA . ALA A 1 91 ? -1.521 -11.006 -0.816 1.00 93.25 91 ALA A CA 1
ATOM 705 C C . ALA A 1 91 ? -2.543 -10.645 0.280 1.00 93.25 91 ALA A C 1
ATOM 707 O O . ALA A 1 91 ? -3.500 -11.390 0.471 1.00 93.25 91 ALA A O 1
ATOM 708 N N . VAL A 1 92 ? -2.355 -9.526 0.992 1.00 93.94 92 VAL A N 1
ATOM 709 C CA . VAL A 1 92 ? -3.234 -9.074 2.092 1.00 93.94 92 VAL A CA 1
ATOM 710 C C . VAL A 1 92 ? -4.014 -7.801 1.749 1.00 93.94 92 VAL A C 1
ATOM 712 O O . VAL A 1 92 ? -4.476 -7.085 2.642 1.00 93.94 92 VAL A O 1
ATOM 715 N N . ALA A 1 93 ? -4.164 -7.487 0.458 1.00 92.50 93 ALA A N 1
ATOM 716 C CA . ALA A 1 93 ? -4.861 -6.280 0.012 1.00 92.50 93 ALA A CA 1
ATOM 717 C C . ALA A 1 93 ? -6.354 -6.255 0.382 1.00 92.50 93 ALA A C 1
ATOM 719 O O . ALA A 1 93 ? -6.944 -5.184 0.508 1.00 92.50 93 ALA A O 1
ATOM 720 N N . ASP A 1 94 ? -6.954 -7.407 0.673 1.00 92.25 94 ASP A N 1
ATOM 721 C CA . ASP A 1 94 ? -8.296 -7.555 1.244 1.00 92.25 94 ASP A CA 1
ATOM 722 C C . ASP A 1 94 ? -8.450 -6.896 2.626 1.00 92.25 94 ASP A C 1
ATOM 724 O O . ASP A 1 94 ? -9.545 -6.446 2.966 1.00 92.25 94 ASP A O 1
ATOM 728 N N . LYS A 1 95 ? -7.361 -6.783 3.398 1.00 92.31 95 LYS A N 1
ATOM 729 C CA . LYS A 1 95 ? -7.369 -6.279 4.785 1.00 92.31 95 LYS A CA 1
ATOM 730 C C . LYS A 1 95 ? -6.947 -4.824 4.933 1.00 92.31 95 LYS A C 1
ATOM 732 O O . LYS A 1 95 ? -6.963 -4.301 6.045 1.00 92.31 95 LYS A O 1
ATOM 737 N N . MET A 1 96 ? -6.564 -4.168 3.845 1.00 91.00 96 MET A N 1
ATOM 738 C CA . MET A 1 96 ? -6.177 -2.761 3.856 1.00 91.00 96 MET A CA 1
ATOM 739 C C . MET A 1 96 ? -6.983 -1.962 2.843 1.00 91.00 96 MET A C 1
ATOM 741 O O . MET A 1 96 ? -7.615 -2.501 1.938 1.00 91.00 96 MET A O 1
ATOM 745 N N . THR A 1 97 ? -6.970 -0.648 3.026 1.00 90.38 97 THR A N 1
ATOM 746 C CA . THR A 1 97 ? -7.534 0.302 2.073 1.00 90.38 97 THR A CA 1
ATOM 747 C C . THR A 1 97 ? -6.418 1.228 1.640 1.00 90.38 97 THR A C 1
ATOM 749 O O . THR A 1 97 ? -5.835 1.927 2.466 1.00 90.38 97 THR A O 1
ATOM 752 N N . VAL A 1 98 ? -6.112 1.207 0.348 1.00 89.06 98 VAL A N 1
ATOM 753 C CA . VAL A 1 98 ? -5.147 2.127 -0.247 1.00 89.06 98 VAL A CA 1
ATOM 754 C C . VAL A 1 98 ? -5.895 3.384 -0.661 1.00 89.06 98 VAL A C 1
ATOM 756 O O . VAL A 1 98 ? -6.871 3.317 -1.405 1.00 89.06 98 VAL A O 1
ATOM 759 N N . ILE A 1 99 ? -5.446 4.534 -0.164 1.00 89.31 99 ILE A N 1
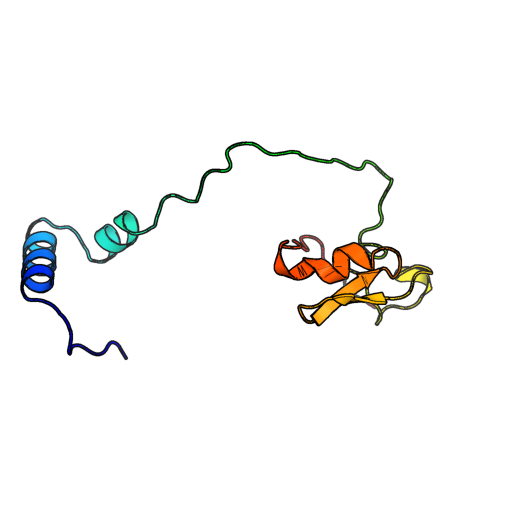ATOM 760 C CA . ILE A 1 99 ? -6.018 5.835 -0.509 1.00 89.31 99 ILE A CA 1
ATOM 761 C C . ILE A 1 99 ? -5.064 6.524 -1.483 1.00 89.31 99 ILE A C 1
ATOM 763 O O . ILE A 1 99 ? -3.960 6.920 -1.113 1.00 89.31 99 ILE A O 1
ATOM 767 N N . ARG A 1 100 ? -5.501 6.670 -2.736 1.00 87.69 100 ARG A N 1
ATOM 768 C CA . ARG A 1 100 ? -4.758 7.349 -3.805 1.00 87.69 100 ARG A CA 1
ATOM 769 C C . ARG A 1 100 ? -5.228 8.801 -3.915 1.00 87.69 100 ARG A C 1
ATOM 771 O O . ARG A 1 100 ? -6.094 9.120 -4.721 1.00 87.69 100 ARG A O 1
ATOM 778 N N . SER A 1 101 ? -4.696 9.676 -3.062 1.00 85.56 101 SER A N 1
ATOM 779 C CA . SER A 1 101 ? -5.125 11.087 -3.014 1.00 85.56 101 SER A CA 1
ATOM 780 C C . SER A 1 101 ? -4.506 11.964 -4.103 1.00 85.56 101 SER A C 1
ATOM 782 O O . SER A 1 101 ? -5.021 13.041 -4.387 1.00 85.56 101 SER A O 1
ATOM 784 N N . MET A 1 102 ? -3.393 11.534 -4.699 1.00 81.31 102 MET A N 1
ATOM 785 C CA . MET A 1 102 ? -2.701 12.277 -5.749 1.00 81.31 102 MET A CA 1
ATOM 786 C C . MET A 1 102 ? -2.798 11.526 -7.071 1.00 81.31 102 MET A C 1
ATOM 788 O O . MET A 1 102 ? -2.480 10.343 -7.137 1.00 81.31 102 MET A O 1
ATOM 792 N N . HIS A 1 103 ? -3.221 12.224 -8.123 1.00 79.62 103 HIS A N 1
ATOM 793 C CA . HIS A 1 103 ? -3.362 11.660 -9.459 1.00 79.62 103 HIS A CA 1
ATOM 794 C C . HIS A 1 103 ? -2.544 12.475 -10.460 1.00 79.62 103 HIS A C 1
ATOM 796 O O . HIS A 1 103 ? -2.868 13.624 -10.750 1.00 79.62 103 HIS A O 1
ATOM 802 N N . CYS A 1 104 ? -1.488 11.874 -11.007 1.00 71.19 104 CYS A N 1
ATOM 803 C CA . CYS A 1 104 ? -0.786 12.437 -12.161 1.00 71.19 104 CYS A CA 1
ATOM 804 C C . CYS A 1 104 ? -1.425 11.955 -13.466 1.00 71.19 104 CYS A C 1
ATOM 806 O O . CYS A 1 104 ? -1.655 10.758 -13.642 1.00 71.19 104 CYS A O 1
ATOM 808 N N . LYS A 1 105 ? -1.663 12.871 -14.401 1.00 77.19 105 LYS A N 1
ATOM 809 C CA . LYS A 1 105 ? -2.084 12.511 -15.754 1.00 77.19 105 LYS A CA 1
ATOM 810 C C . LYS A 1 105 ? -0.880 11.960 -16.514 1.00 77.19 105 LYS A C 1
ATOM 812 O O . LYS A 1 105 ? 0.190 12.562 -16.479 1.00 77.19 105 LYS A O 1
ATOM 817 N N . ILE A 1 106 ? -1.058 10.810 -17.146 1.00 76.12 106 ILE A N 1
ATOM 818 C CA . ILE A 1 106 ? -0.036 10.200 -17.998 1.00 76.12 106 ILE A CA 1
ATOM 819 C C . ILE A 1 106 ? -0.104 10.931 -19.347 1.00 76.12 106 ILE A C 1
ATOM 821 O O . ILE A 1 106 ? -1.227 11.156 -19.819 1.00 76.12 106 ILE A O 1
ATOM 825 N N . PRO A 1 107 ? 1.030 11.407 -19.889 1.00 66.69 107 PRO A N 1
ATOM 826 C CA . PRO A 1 107 ? 1.064 12.051 -21.199 1.00 66.69 107 PRO A CA 1
ATOM 827 C C . PRO A 1 107 ? 0.644 11.101 -22.324 1.00 66.69 107 PRO A C 1
ATOM 829 O O . PRO A 1 107 ? 0.881 9.878 -22.192 1.00 66.69 107 PRO A O 1
#

pLDDT: mean 79.71, std 12.61, range [35.53, 94.5]

Secondary structure (DSSP, 8-state):
---GGG--HHHHHHHHHHHHTT--HHHHHHHSS--PPPPS-------SSS--GGGTTS--TTS-HHHH-S--EEE-TTS-EEETT-HHHHTTGGG--------PPP-

Radius of gyration: 23.82 Å; chains: 1; bounding box: 59×27×41 Å

Sequence (107 aa):
MLSLDQLNRRQAVRVGTGSL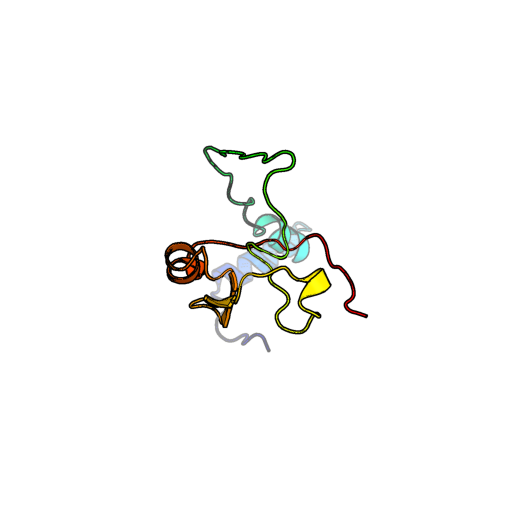LGLSLGDLLRADAKQAPQARSVIHLYLTGGFSVQESWDPKPEAPTDFRGSFDVVRTNRGDHFSENFPRMAAVADKMTVIRSMHCKIP

Foldseek 3Di:
DPDPPDCDPVNVVVVVVCVVVVNDPVNVVVVVPPDDDDDPDDDDDDDPPDDDPLQFQAPDQPAPCVPSDDFDWDAAPVGGIGTPVPPVVSPCVVVDDDDDPDDDDGD